Protein AF-A0AA44XWV4-F1 (afdb_monomer)

Mean predicted aligned error: 10.34 Å

Secondary structure (DSSP, 8-state):
--HHHHHHHH--PPPPSS---PPPPPPPHHHHHHHHHHHHHHHHTT--EEES--SSTTSS---SEEETTTTEEE--TT-TT-STTTSTTTT--

pLDDT: mean 81.71, std 11.55, range [50.41, 95.69]

Solvent-accessible surface area (backbone atoms only — not comparable to full-atom values): 5781 Å² total; per-residue (Å²): 129,56,77,65,59,49,26,73,75,65,75,49,76,79,81,73,90,66,81,87,76,74,75,73,59,73,61,39,68,69,32,57,53,51,54,52,53,54,49,50,53,34,56,77,67,68,50,66,66,41,71,63,37,49,95,49,86,90,49,72,42,60,33,51,35,28,34,66,89,76,73,43,78,43,74,64,75,53,38,56,61,58,39,20,94,83,39,90,32,55,81,52,124

Radius of gyration: 21.2 Å; Cα contacts (8 Å, |Δi|>4): 100; chains: 1; bounding box: 48×26×61 Å

Organism: Acinetobacter baumannii (NCBI:txid470)

Sequence (93 aa):
MDSTEYFWLTRKKEPKTKPKSRPLPKPTQKYLEAEATLKEELEDLAIGFEQKFQPIHTKHWRFDFHIVKLRLLIEIEGSPWSGGRGGKLSNKA

Structure (mmCIF, N/CA/C/O backbone):
data_AF-A0AA44XWV4-F1
#
_entry.id   AF-A0AA44XWV4-F1
#
loop_
_atom_site.group_PDB
_atom_site.id
_atom_site.type_symbol
_atom_site.label_atom_id
_atom_site.label_alt_id
_atom_site.label_comp_id
_atom_site.labe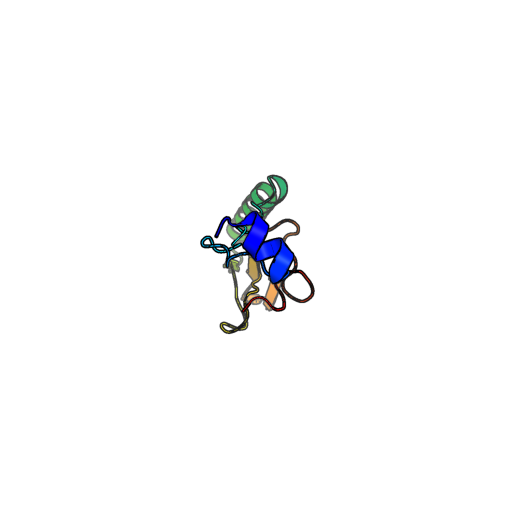l_asym_id
_atom_site.label_entity_id
_atom_site.label_seq_id
_atom_site.pdbx_PDB_ins_code
_atom_site.Cartn_x
_atom_site.Cartn_y
_atom_site.Cartn_z
_atom_site.occupancy
_atom_site.B_iso_or_equiv
_atom_site.auth_seq_id
_atom_site.auth_comp_id
_atom_site.auth_asym_id
_atom_site.auth_atom_id
_atom_site.pdbx_PDB_model_num
ATOM 1 N N . MET A 1 1 ? 33.342 -20.581 -38.463 1.00 71.06 1 MET A N 1
ATOM 2 C CA . MET A 1 1 ? 33.215 -19.172 -38.880 1.00 71.06 1 MET A CA 1
ATOM 3 C C . MET A 1 1 ? 33.290 -18.318 -37.644 1.00 71.06 1 MET A C 1
ATOM 5 O O . MET A 1 1 ? 32.703 -18.703 -36.638 1.00 71.06 1 MET A O 1
ATOM 9 N N . ASP A 1 2 ? 34.036 -17.224 -37.707 1.00 84.31 2 ASP A N 1
ATOM 10 C CA . ASP A 1 2 ? 34.091 -16.276 -36.600 1.00 84.31 2 ASP A CA 1
ATOM 11 C C . ASP A 1 2 ? 32.716 -15.613 -36.393 1.00 84.31 2 ASP A C 1
ATOM 13 O O . ASP A 1 2 ? 31.958 -15.404 -37.347 1.00 84.31 2 ASP A O 1
ATOM 17 N N . SER A 1 3 ? 32.377 -15.281 -35.145 1.00 78.69 3 SER A N 1
ATOM 18 C CA . SER A 1 3 ? 31.090 -14.652 -34.798 1.00 78.69 3 SER A CA 1
ATOM 19 C C . SER A 1 3 ? 30.854 -13.337 -35.557 1.00 78.69 3 SER A C 1
ATOM 21 O O . SER A 1 3 ? 29.716 -12.987 -35.889 1.00 78.69 3 SER A O 1
ATOM 23 N N . THR A 1 4 ? 31.942 -12.637 -35.889 1.00 83.94 4 THR A N 1
ATOM 24 C CA . THR A 1 4 ? 31.930 -11.392 -36.654 1.00 83.94 4 THR A CA 1
ATOM 25 C C . THR A 1 4 ? 31.547 -11.658 -38.108 1.00 83.94 4 THR A C 1
ATOM 27 O O . THR A 1 4 ? 30.655 -10.993 -38.633 1.00 83.94 4 THR A O 1
ATOM 30 N N . GLU A 1 5 ? 32.149 -12.664 -38.747 1.00 87.94 5 GLU A N 1
ATOM 31 C CA . GLU A 1 5 ? 31.841 -13.059 -40.130 1.00 87.94 5 GLU A CA 1
ATOM 32 C C . GLU A 1 5 ? 30.390 -13.529 -40.280 1.00 87.94 5 GLU A C 1
ATOM 34 O O . GLU A 1 5 ? 29.673 -13.065 -41.169 1.00 87.94 5 GLU A O 1
ATOM 39 N N . TYR A 1 6 ? 29.919 -14.383 -39.364 1.00 84.25 6 TYR A N 1
ATOM 40 C CA . TYR A 1 6 ? 28.528 -14.841 -39.347 1.00 84.25 6 TYR A CA 1
ATOM 41 C C . TYR A 1 6 ? 27.543 -13.668 -39.227 1.00 84.25 6 TYR A C 1
ATOM 43 O O . TYR A 1 6 ? 26.531 -13.630 -39.933 1.00 84.25 6 TYR A O 1
ATOM 51 N N . PHE A 1 7 ? 27.841 -12.677 -38.379 1.00 88.38 7 PHE A N 1
ATOM 52 C CA . PHE A 1 7 ? 27.009 -11.483 -38.239 1.00 88.38 7 PHE A CA 1
ATOM 53 C C . PHE A 1 7 ? 27.000 -10.619 -39.508 1.00 88.38 7 PHE A C 1
ATOM 55 O O . PHE A 1 7 ? 25.937 -10.129 -39.892 1.00 88.38 7 PHE A O 1
ATOM 62 N N . TRP A 1 8 ? 28.141 -10.433 -40.177 1.00 90.00 8 TRP A N 1
ATOM 63 C CA . TRP A 1 8 ? 28.201 -9.659 -41.423 1.00 90.00 8 TRP A CA 1
ATOM 64 C C . TRP A 1 8 ? 27.403 -10.309 -42.557 1.00 90.00 8 TRP A C 1
ATOM 66 O O . TRP A 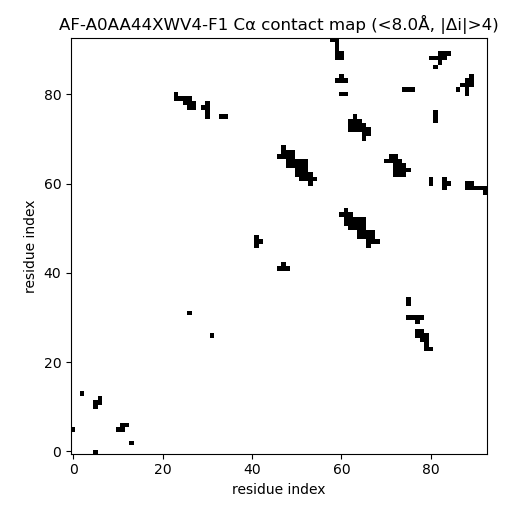1 8 ? 26.711 -9.602 -43.287 1.00 90.00 8 TRP A O 1
ATOM 76 N N . LEU A 1 9 ? 27.432 -11.641 -42.647 1.00 90.06 9 LEU A N 1
ATOM 77 C CA . LEU A 1 9 ? 26.689 -12.417 -43.643 1.00 90.06 9 LEU A CA 1
ATOM 78 C C . LEU A 1 9 ? 25.185 -12.485 -43.353 1.00 90.06 9 LEU A C 1
ATOM 80 O O . LEU A 1 9 ? 24.369 -12.359 -44.262 1.00 90.06 9 LEU A O 1
ATOM 84 N N . THR A 1 10 ? 24.799 -12.691 -42.092 1.00 88.88 10 THR A N 1
ATOM 85 C CA . THR A 1 10 ? 23.401 -13.001 -41.738 1.00 88.88 10 THR A CA 1
ATOM 86 C C . THR A 1 10 ? 22.635 -11.835 -41.124 1.00 88.88 10 THR A C 1
ATOM 88 O O . THR A 1 10 ? 21.413 -11.911 -40.997 1.00 88.88 10 THR A O 1
ATOM 91 N N . ARG A 1 11 ? 23.333 -10.777 -40.687 1.00 87.56 11 ARG A N 1
ATOM 92 C CA . ARG A 1 11 ? 22.818 -9.693 -39.825 1.00 87.56 11 ARG A CA 1
ATOM 93 C C . ARG A 1 11 ? 22.166 -10.185 -38.524 1.00 87.56 11 ARG A C 1
ATOM 95 O O . ARG A 1 11 ? 21.490 -9.415 -37.842 1.00 87.56 11 ARG A O 1
ATOM 102 N N . LYS A 1 12 ? 22.383 -11.447 -38.140 1.00 83.31 12 LYS A N 1
ATOM 103 C CA . LYS A 1 12 ? 21.833 -12.062 -36.929 1.00 83.31 12 LYS A CA 1
ATOM 104 C C . LYS A 1 12 ? 22.948 -12.255 -35.915 1.00 83.31 12 LYS A C 1
ATOM 106 O O . LYS A 1 12 ? 24.005 -12.789 -36.228 1.00 83.31 12 LYS A O 1
ATOM 111 N N . LYS A 1 13 ? 22.712 -11.803 -34.685 1.00 81.31 13 LYS A N 1
ATOM 112 C CA . LYS A 1 13 ? 23.589 -12.121 -33.554 1.00 81.31 13 LYS A CA 1
ATOM 113 C C . LYS A 1 13 ? 23.189 -13.470 -32.981 1.00 81.31 13 LYS A C 1
ATOM 115 O O . LYS A 1 13 ? 22.011 -13.826 -33.020 1.00 81.31 13 LYS A O 1
ATOM 120 N N . GLU A 1 14 ? 24.158 -14.180 -32.424 1.00 80.50 14 GLU A N 1
ATOM 121 C CA . GLU A 1 14 ? 23.886 -15.410 -31.691 1.00 80.50 14 GLU A CA 1
ATOM 122 C C . GLU A 1 14 ? 22.861 -15.157 -30.569 1.00 80.50 14 GLU A C 1
ATOM 124 O O . GLU A 1 14 ? 22.880 -14.088 -29.934 1.00 80.50 14 GLU A O 1
ATOM 129 N N . PRO A 1 15 ? 21.938 -16.108 -30.329 1.00 73.50 15 PRO A N 1
ATOM 130 C CA . PRO A 1 15 ? 21.008 -16.026 -29.215 1.00 73.50 15 PRO A CA 1
ATOM 131 C C . PRO A 1 15 ? 21.777 -15.824 -27.910 1.00 73.50 15 PRO A C 1
ATOM 133 O O . PRO A 1 15 ? 22.681 -16.585 -27.572 1.00 73.50 15 PRO A O 1
ATOM 136 N N . LYS A 1 16 ? 21.427 -14.777 -27.157 1.00 73.06 16 LYS A N 1
ATOM 137 C CA . LYS A 1 16 ? 22.065 -14.532 -25.862 1.00 73.06 16 LYS A CA 1
ATOM 138 C C . LYS A 1 16 ? 21.701 -15.669 -24.913 1.00 73.06 16 LYS A C 1
ATOM 140 O O . LYS A 1 16 ? 20.529 -15.870 -24.622 1.00 73.06 16 LYS A O 1
ATOM 145 N N . THR A 1 17 ? 22.711 -16.344 -24.380 1.00 71.38 17 THR A N 1
ATOM 146 C CA . THR A 1 17 ? 22.567 -17.460 -23.433 1.00 71.38 17 THR A CA 1
ATOM 147 C C . THR A 1 17 ? 21.981 -17.053 -22.083 1.00 71.38 17 THR A C 1
ATOM 149 O O . THR A 1 17 ? 21.440 -17.898 -21.378 1.00 71.38 17 THR A O 1
ATOM 152 N N . LYS A 1 18 ? 22.062 -15.771 -21.700 1.00 68.06 18 LYS A N 1
ATOM 153 C CA . LYS A 1 18 ? 21.537 -15.288 -20.416 1.00 68.06 18 LYS A CA 1
ATOM 154 C C . LYS A 1 18 ? 20.180 -14.592 -20.576 1.00 68.06 18 LYS A C 1
ATOM 156 O O . LYS A 1 18 ? 20.072 -13.679 -21.405 1.00 68.06 18 LYS A O 1
ATOM 161 N N . PRO A 1 19 ? 19.175 -14.939 -19.748 1.00 66.44 19 PRO A N 1
ATOM 162 C CA . PRO A 1 19 ? 17.914 -14.214 -19.714 1.00 66.44 19 PRO A CA 1
ATOM 163 C C . PRO A 1 19 ? 18.155 -12.757 -19.297 1.00 66.44 19 PRO A C 1
ATOM 165 O O . PRO A 1 19 ? 18.906 -12.469 -18.365 1.00 66.44 19 PRO A O 1
ATOM 168 N N . LYS A 1 20 ? 17.501 -11.806 -19.976 1.00 64.38 20 LYS A N 1
ATOM 169 C CA . LYS A 1 20 ? 17.526 -10.376 -19.612 1.00 64.38 20 LYS A CA 1
ATOM 170 C C . LYS A 1 20 ? 16.567 -10.068 -18.449 1.00 64.38 20 LYS A C 1
ATOM 172 O O . LYS A 1 20 ? 15.826 -9.088 -18.507 1.00 64.38 20 LYS A O 1
ATOM 177 N N . SER A 1 21 ? 16.538 -10.884 -17.399 1.00 64.81 21 SER A N 1
ATOM 178 C CA . SER A 1 21 ? 15.726 -10.584 -16.217 1.00 64.81 21 SER A CA 1
ATOM 179 C C . SER A 1 21 ? 16.449 -9.541 -15.365 1.00 64.81 21 SER A C 1
ATOM 181 O O . SER A 1 21 ? 17.306 -9.869 -14.545 1.00 64.81 21 SER A O 1
ATOM 183 N N . ARG A 1 22 ? 16.143 -8.256 -15.572 1.00 65.38 22 ARG A N 1
ATOM 184 C CA . ARG A 1 22 ? 16.499 -7.232 -14.582 1.00 65.38 22 ARG A CA 1
ATOM 185 C C . ARG A 1 22 ? 15.611 -7.441 -13.348 1.00 65.38 22 ARG A C 1
ATOM 187 O O . ARG A 1 22 ? 14.395 -7.519 -13.533 1.00 65.38 22 ARG A O 1
ATOM 194 N N . PRO A 1 23 ? 16.181 -7.532 -12.133 1.00 67.31 23 PRO A N 1
ATOM 195 C CA . PRO A 1 23 ? 15.380 -7.621 -10.917 1.00 67.31 23 PRO A CA 1
ATOM 196 C C . PRO A 1 23 ? 14.487 -6.384 -10.783 1.00 67.31 23 PRO A C 1
ATOM 198 O O . PRO A 1 23 ? 14.779 -5.333 -11.369 1.00 67.31 23 PRO A O 1
ATOM 201 N N . LEU A 1 24 ? 13.395 -6.509 -10.023 1.00 68.12 24 LEU A N 1
ATOM 202 C CA . LEU A 1 24 ? 12.578 -5.347 -9.681 1.00 68.12 24 LEU A CA 1
ATOM 203 C C . LEU A 1 24 ? 13.448 -4.285 -8.985 1.00 68.12 24 LEU A C 1
ATOM 205 O O . LEU A 1 24 ? 14.395 -4.639 -8.270 1.00 68.12 24 LEU A O 1
ATOM 209 N N . PRO A 1 25 ? 13.166 -2.991 -9.215 1.00 73.00 25 PRO A N 1
ATOM 210 C CA . PRO A 1 25 ? 13.847 -1.928 -8.496 1.00 73.00 25 PRO A CA 1
ATOM 211 C C . PRO A 1 25 ? 13.661 -2.135 -6.991 1.00 73.00 25 PRO A C 1
ATOM 213 O O . PRO A 1 25 ? 12.580 -2.504 -6.529 1.00 73.00 25 PRO A O 1
ATOM 216 N N . LYS A 1 26 ? 14.742 -1.939 -6.234 1.00 78.19 26 LYS A N 1
ATOM 217 C CA . LYS A 1 26 ? 14.690 -2.006 -4.774 1.00 78.19 26 LYS A CA 1
ATOM 218 C C . LYS A 1 26 ? 13.744 -0.917 -4.244 1.00 78.19 26 LYS A C 1
ATOM 220 O O . LYS A 1 26 ? 13.670 0.144 -4.867 1.00 78.19 26 LYS A O 1
ATOM 225 N N . PRO A 1 27 ? 13.057 -1.164 -3.116 1.00 80.31 27 PRO A N 1
ATOM 226 C CA . PRO A 1 27 ? 12.233 -0.144 -2.485 1.00 80.31 27 PRO A CA 1
ATOM 227 C C . PRO A 1 27 ? 13.086 1.069 -2.124 1.00 80.31 27 PRO A C 1
ATOM 229 O O . PRO A 1 27 ? 14.236 0.924 -1.699 1.00 80.31 27 PRO A O 1
ATOM 232 N N . THR A 1 28 ? 12.514 2.259 -2.277 1.00 85.38 28 THR A N 1
ATOM 233 C CA . THR A 1 28 ? 13.137 3.495 -1.790 1.00 85.38 28 THR A CA 1
ATOM 234 C C . THR A 1 28 ? 13.146 3.493 -0.259 1.00 85.38 28 THR A C 1
ATOM 236 O O . THR A 1 28 ? 12.213 2.992 0.359 1.00 85.38 28 THR A O 1
ATOM 239 N N . GLN A 1 29 ? 14.151 4.100 0.376 1.00 88.38 29 GLN A N 1
ATOM 240 C CA . GLN A 1 29 ? 14.191 4.220 1.840 1.00 88.38 29 GLN A CA 1
ATOM 241 C C . GLN A 1 29 ? 12.922 4.885 2.409 1.00 88.38 29 GLN A C 1
ATOM 243 O O . GLN A 1 29 ? 12.343 4.378 3.361 1.00 88.38 29 GLN A O 1
ATOM 248 N N . LYS A 1 30 ? 12.413 5.926 1.736 1.00 88.25 30 LYS A N 1
ATOM 249 C CA . LYS A 1 30 ? 11.140 6.585 2.074 1.00 88.25 30 LYS A CA 1
ATOM 250 C C . LYS A 1 30 ? 9.942 5.630 2.111 1.00 88.25 30 LYS A C 1
ATOM 252 O O . LYS A 1 30 ? 9.045 5.820 2.917 1.00 88.25 30 LYS A O 1
ATOM 257 N N . TYR A 1 31 ? 9.922 4.623 1.233 1.00 90.25 31 TYR A N 1
ATOM 258 C CA . TYR A 1 31 ? 8.863 3.612 1.227 1.00 90.25 31 TYR A CA 1
ATOM 259 C C . TYR A 1 31 ? 8.962 2.721 2.464 1.00 90.25 31 TYR A C 1
ATOM 261 O O . TYR A 1 31 ? 7.948 2.457 3.091 1.00 90.25 31 TYR A O 1
ATOM 269 N N . LEU A 1 32 ? 10.174 2.289 2.828 1.00 90.31 32 LEU A N 1
ATOM 270 C CA . LEU A 1 32 ? 10.388 1.436 4.000 1.00 90.31 32 LEU A CA 1
ATOM 271 C C . LEU A 1 32 ? 9.990 2.152 5.293 1.00 90.31 32 LEU A C 1
ATOM 273 O O . LEU A 1 32 ? 9.347 1.555 6.149 1.00 90.31 32 LEU A O 1
ATOM 277 N N . GLU A 1 33 ? 10.351 3.431 5.405 1.00 92.62 33 GLU A N 1
ATOM 278 C CA . GLU A 1 33 ? 9.954 4.282 6.528 1.00 92.62 33 GLU A CA 1
ATOM 279 C C . GLU A 1 33 ? 8.427 4.440 6.573 1.00 92.62 33 GLU A C 1
ATOM 281 O O . GLU A 1 33 ? 7.825 4.144 7.598 1.00 92.62 33 GLU A O 1
ATOM 286 N N . ALA A 1 34 ? 7.789 4.797 5.452 1.00 91.56 34 ALA A N 1
ATOM 287 C CA . ALA A 1 34 ? 6.335 4.965 5.384 1.00 91.56 34 ALA A CA 1
ATOM 288 C C . ALA A 1 34 ? 5.544 3.665 5.636 1.00 91.56 34 ALA A C 1
ATOM 290 O O . ALA A 1 34 ? 4.485 3.697 6.259 1.00 91.56 34 ALA A O 1
ATOM 291 N N . GLU A 1 35 ? 6.031 2.518 5.150 1.00 91.56 35 GLU A N 1
ATOM 292 C CA . GLU A 1 35 ? 5.413 1.207 5.391 1.00 91.56 35 GLU A CA 1
ATOM 293 C C . GLU A 1 35 ? 5.465 0.852 6.881 1.00 91.56 35 GLU A C 1
ATOM 295 O O . GLU A 1 35 ? 4.474 0.369 7.429 1.00 91.56 35 GLU A O 1
ATOM 300 N N . ALA A 1 36 ? 6.598 1.117 7.540 1.00 93.88 36 ALA A 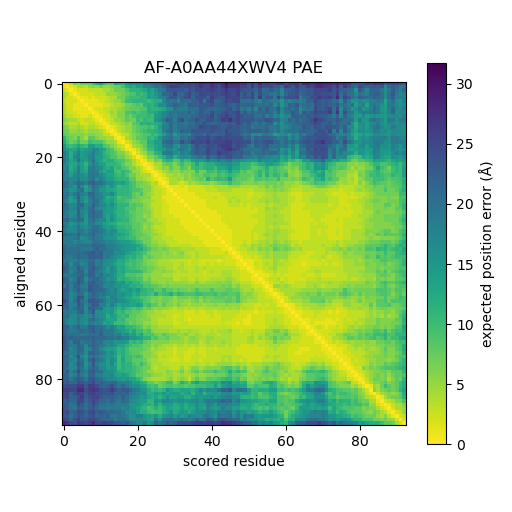N 1
ATOM 301 C CA . ALA A 1 36 ? 6.765 0.869 8.966 1.00 93.88 36 ALA A CA 1
ATOM 302 C C . ALA A 1 36 ? 5.865 1.777 9.814 1.00 93.88 36 ALA A C 1
ATOM 304 O O . ALA A 1 36 ? 5.134 1.265 10.659 1.00 93.88 36 ALA A O 1
ATOM 305 N N . THR A 1 37 ? 5.858 3.088 9.549 1.00 94.88 37 THR A N 1
ATOM 306 C CA . THR A 1 37 ? 5.040 4.045 10.312 1.00 94.88 37 THR A CA 1
ATOM 307 C C . THR A 1 37 ? 3.550 3.770 10.151 1.00 94.88 37 THR A C 1
ATOM 309 O O . THR A 1 37 ? 2.822 3.730 11.134 1.00 94.88 37 THR A O 1
ATOM 312 N N . LEU A 1 38 ? 3.084 3.510 8.923 1.00 93.12 38 LEU A N 1
ATOM 313 C CA . LEU A 1 38 ? 1.667 3.232 8.680 1.00 93.12 38 LEU A CA 1
ATOM 314 C C . LEU A 1 38 ? 1.226 1.933 9.363 1.00 93.12 38 LEU A C 1
ATOM 316 O O . LEU A 1 38 ? 0.104 1.834 9.853 1.00 93.12 38 LEU A O 1
ATOM 320 N N . LYS A 1 39 ? 2.099 0.923 9.386 1.00 94.38 39 LYS A N 1
ATOM 321 C CA . LYS A 1 39 ? 1.822 -0.332 10.078 1.00 94.38 39 LYS A CA 1
ATOM 322 C C . LYS A 1 39 ? 1.657 -0.107 11.584 1.00 94.38 39 LYS A C 1
ATOM 324 O O . LYS A 1 39 ? 0.688 -0.604 12.144 1.00 94.38 39 LYS A O 1
ATOM 329 N N . GLU A 1 40 ? 2.579 0.629 12.199 1.00 95.69 40 GLU A N 1
ATOM 330 C CA . GLU A 1 40 ? 2.547 0.956 13.630 1.00 95.69 40 GLU A CA 1
ATOM 331 C C . GLU 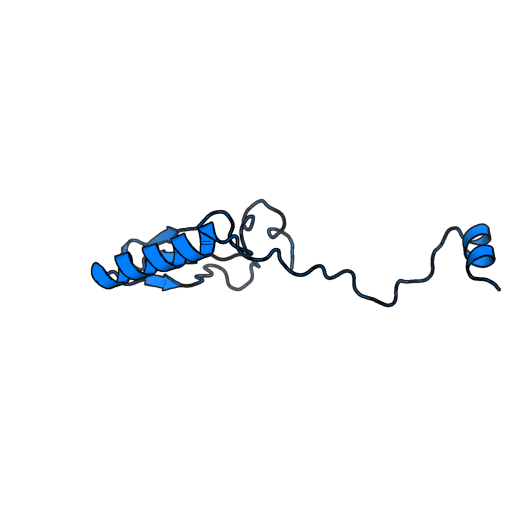A 1 40 ? 1.264 1.717 13.995 1.00 95.69 40 GLU A C 1
ATOM 333 O O . GLU A 1 40 ? 0.515 1.275 14.859 1.00 95.69 40 GLU A O 1
ATOM 338 N N . GLU A 1 41 ? 0.917 2.766 13.242 1.00 95.06 41 GLU A N 1
ATOM 339 C CA . GLU A 1 41 ? -0.315 3.537 13.463 1.00 95.06 41 GLU A CA 1
ATOM 340 C C . GLU A 1 41 ? -1.589 2.682 13.347 1.00 95.06 41 GLU A C 1
ATOM 342 O O . GLU A 1 41 ? -2.537 2.851 14.116 1.00 95.06 41 GLU A O 1
ATOM 347 N N . LEU A 1 42 ? -1.643 1.753 12.385 1.00 93.06 42 LEU A N 1
ATOM 348 C CA . LEU A 1 42 ? -2.794 0.860 12.221 1.00 93.06 42 LEU A CA 1
ATOM 349 C C . LEU A 1 42 ? -2.919 -0.143 13.378 1.00 93.06 42 LEU A C 1
ATOM 351 O O . LEU A 1 42 ? -4.043 -0.460 13.781 1.00 93.06 42 LEU A O 1
ATOM 355 N N . GLU A 1 43 ? -1.793 -0.634 13.900 1.00 93.56 43 GLU A N 1
ATOM 356 C CA . GLU A 1 43 ? -1.745 -1.515 15.071 1.00 93.56 43 GLU A CA 1
ATOM 357 C C . GLU A 1 43 ? -2.165 -0.762 16.343 1.00 93.56 43 GLU A C 1
ATOM 359 O O . GLU A 1 43 ? -3.038 -1.246 17.068 1.00 93.56 43 GLU A O 1
ATOM 364 N N . ASP A 1 44 ? -1.648 0.451 16.556 1.00 95.31 44 ASP A N 1
ATOM 365 C CA . ASP A 1 44 ? -1.978 1.315 17.698 1.00 95.31 44 ASP A CA 1
ATOM 366 C C . ASP A 1 44 ? -3.462 1.699 17.732 1.00 95.31 44 ASP A C 1
ATOM 368 O O . ASP A 1 44 ? -4.101 1.714 18.787 1.00 95.31 44 ASP A O 1
ATOM 372 N N . LEU A 1 45 ? -4.048 1.965 16.562 1.00 93.44 45 LEU A N 1
ATOM 373 C CA . LEU A 1 45 ? -5.475 2.260 16.419 1.00 93.44 45 LEU A CA 1
ATOM 374 C C . LEU A 1 45 ? -6.362 1.000 16.447 1.00 93.44 45 LEU A C 1
ATOM 376 O O . LEU A 1 45 ? -7.584 1.112 16.306 1.00 93.44 45 LEU A O 1
ATOM 380 N N . ALA A 1 46 ? -5.776 -0.192 16.619 1.00 92.00 46 ALA A N 1
ATOM 381 C CA . ALA A 1 46 ? -6.448 -1.492 16.598 1.00 92.00 46 ALA A CA 1
ATOM 382 C C . ALA A 1 46 ? -7.314 -1.711 15.339 1.00 92.00 46 ALA A C 1
ATOM 384 O O . ALA A 1 46 ? -8.392 -2.320 15.378 1.00 92.00 46 ALA A O 1
ATOM 385 N N . ILE A 1 47 ? -6.853 -1.198 14.197 1.00 92.25 47 ILE A N 1
ATOM 386 C CA . ILE A 1 47 ? -7.538 -1.334 12.915 1.00 92.25 47 ILE A CA 1
ATOM 387 C C . ILE A 1 47 ? -7.090 -2.643 12.269 1.00 92.25 47 ILE A C 1
ATOM 389 O O . ILE A 1 47 ? -5.914 -2.861 12.019 1.00 92.25 47 ILE A O 1
ATOM 393 N N . GLY A 1 48 ? -8.038 -3.523 11.941 1.00 92.12 48 GLY A N 1
ATOM 394 C CA . GLY A 1 48 ? -7.732 -4.739 11.187 1.00 92.12 48 GLY A CA 1
ATOM 395 C C . GLY A 1 48 ? -7.312 -4.422 9.748 1.00 92.12 48 GLY A C 1
ATOM 396 O O . GLY A 1 48 ? -8.113 -3.883 8.973 1.00 92.12 48 GLY A O 1
ATOM 397 N N . PHE A 1 49 ? -6.084 -4.794 9.382 1.00 94.38 49 PHE A N 1
ATOM 398 C CA . PHE A 1 49 ? -5.545 -4.643 8.033 1.00 94.38 49 PHE A CA 1
ATOM 399 C C . PHE A 1 49 ? -4.892 -5.929 7.521 1.00 94.38 49 PHE A C 1
ATOM 401 O O . PHE A 1 49 ? -4.417 -6.768 8.281 1.00 94.38 49 PHE A O 1
ATOM 408 N N . GLU A 1 50 ? -4.834 -6.054 6.201 1.00 92.06 50 GLU A N 1
ATOM 409 C CA . GLU A 1 50 ? -4.076 -7.081 5.496 1.00 92.06 50 GLU A CA 1
ATOM 410 C C . GLU A 1 50 ? -2.938 -6.421 4.720 1.00 92.06 50 GLU A C 1
ATOM 412 O O . GLU A 1 50 ? -3.139 -5.420 4.027 1.00 92.06 50 GLU A O 1
ATOM 417 N N . GLN A 1 51 ? -1.739 -6.992 4.815 1.00 91.38 51 GLN A N 1
ATOM 418 C CA . GLN A 1 51 ? -0.583 -6.538 4.043 1.00 91.38 51 GLN A CA 1
ATOM 419 C C . GLN A 1 51 ? -0.499 -7.260 2.701 1.00 91.38 51 GLN A C 1
ATOM 421 O O . GLN A 1 51 ? -0.880 -8.423 2.574 1.00 91.38 51 GLN A O 1
ATOM 426 N N . LYS A 1 52 ? 0.088 -6.593 1.704 1.00 87.38 52 LYS A N 1
ATOM 427 C CA . LYS A 1 52 ? 0.370 -7.153 0.372 1.00 87.38 52 LYS A CA 1
ATOM 428 C C . LYS A 1 52 ? -0.875 -7.701 -0.335 1.00 87.38 52 LYS A C 1
ATOM 430 O O . LYS A 1 52 ? -0.793 -8.691 -1.062 1.00 87.38 52 LYS A O 1
ATOM 435 N N . PHE A 1 53 ? -2.015 -7.048 -0.130 1.00 89.38 53 PHE A N 1
ATOM 436 C CA . PHE A 1 53 ? -3.309 -7.523 -0.595 1.00 89.38 53 PHE A CA 1
ATOM 437 C C . PHE A 1 53 ? -3.411 -7.559 -2.124 1.00 89.38 53 PHE A C 1
ATOM 439 O O . PHE A 1 53 ? -3.153 -6.569 -2.814 1.00 89.38 53 PHE A O 1
ATOM 446 N N . GLN A 1 54 ? -3.841 -8.701 -2.655 1.00 87.94 54 GLN A N 1
ATOM 447 C CA . GLN A 1 54 ? -4.020 -8.921 -4.084 1.00 87.94 54 GLN A CA 1
ATOM 448 C C . GLN A 1 54 ? -5.485 -9.293 -4.366 1.00 87.94 54 GLN A C 1
ATOM 450 O O . GLN A 1 54 ? -5.859 -10.453 -4.201 1.00 87.94 54 GLN A O 1
ATOM 455 N N . PRO A 1 55 ? -6.325 -8.339 -4.821 1.00 84.31 55 PRO A N 1
ATOM 456 C CA . PRO A 1 55 ? -7.750 -8.598 -5.034 1.00 84.31 55 PRO A CA 1
ATOM 457 C C . PRO A 1 55 ? -8.005 -9.650 -6.122 1.00 84.31 55 PRO A C 1
ATOM 459 O O . PRO A 1 55 ? -8.965 -10.412 -6.054 1.00 84.31 55 PRO A O 1
ATOM 462 N N . ILE A 1 56 ? -7.147 -9.682 -7.148 1.00 85.12 56 ILE A N 1
ATOM 463 C CA . ILE A 1 56 ? -7.225 -10.627 -8.263 1.00 85.12 56 ILE A CA 1
ATOM 464 C C . ILE A 1 56 ? -5.920 -11.423 -8.310 1.00 85.12 56 ILE A C 1
ATOM 466 O O . ILE A 1 56 ? -4.899 -10.926 -8.788 1.00 85.12 56 ILE A O 1
ATOM 470 N N . HIS A 1 5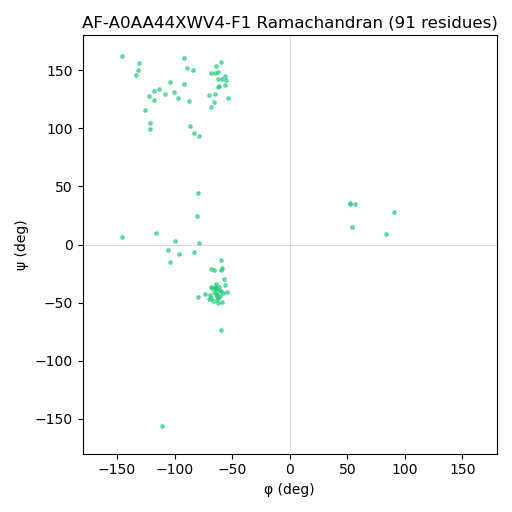7 ? -5.968 -12.678 -7.861 1.00 80.56 57 HIS A N 1
ATOM 471 C CA . HIS A 1 57 ? -4.805 -13.574 -7.782 1.00 80.56 57 HIS A CA 1
ATOM 472 C C . HIS A 1 57 ? -4.121 -13.834 -9.139 1.00 80.56 57 HIS A C 1
ATOM 474 O O . HIS A 1 57 ? -2.942 -14.168 -9.189 1.00 80.56 57 HIS A O 1
ATOM 480 N N . THR A 1 58 ? -4.832 -13.647 -10.256 1.00 81.19 58 THR A N 1
ATOM 481 C CA . THR A 1 58 ? -4.292 -13.834 -11.614 1.00 81.19 58 THR A CA 1
ATOM 482 C C . THR A 1 58 ? -3.529 -12.624 -12.159 1.00 81.19 58 THR A C 1
ATOM 484 O O . THR A 1 58 ? -2.959 -12.701 -13.246 1.00 81.19 58 THR A O 1
ATOM 487 N N . LYS A 1 59 ? -3.527 -11.483 -11.458 1.00 78.88 59 LYS A N 1
ATOM 488 C CA . LYS A 1 59 ? -2.873 -10.245 -11.913 1.00 78.88 59 LYS A CA 1
ATOM 489 C C . LYS A 1 59 ? -1.566 -10.000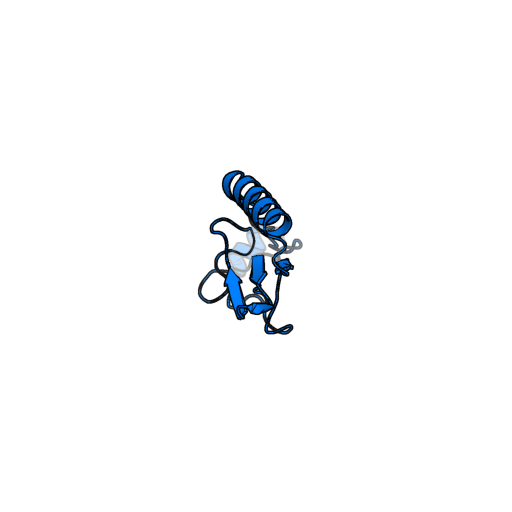 -11.168 1.00 78.88 59 LYS A C 1
ATOM 491 O O . LYS A 1 59 ? -1.518 -10.143 -9.962 1.00 78.88 59 LYS A O 1
ATOM 496 N N . HIS A 1 60 ? -0.526 -9.539 -11.857 1.00 74.94 60 HIS A N 1
ATOM 497 C CA . HIS A 1 60 ? 0.815 -9.339 -11.286 1.00 74.94 60 HIS A CA 1
ATOM 498 C C . HIS A 1 60 ? 0.989 -8.024 -10.488 1.00 74.94 60 HIS A C 1
ATOM 500 O O . HIS A 1 60 ? 2.087 -7.486 -10.368 1.00 74.94 60 HIS A O 1
ATOM 506 N N . TRP A 1 61 ? -0.096 -7.462 -9.959 1.00 78.56 61 TRP A N 1
ATOM 507 C CA . TRP A 1 61 ? -0.061 -6.230 -9.173 1.00 78.56 61 TRP A CA 1
ATOM 508 C C . TRP A 1 61 ? -0.857 -6.409 -7.880 1.00 78.56 61 TRP A C 1
ATOM 510 O O . TRP A 1 61 ? -1.808 -7.188 -7.826 1.00 78.56 61 TRP A O 1
ATOM 520 N N . ARG A 1 62 ? -0.446 -5.695 -6.834 1.00 85.69 62 ARG A N 1
ATOM 521 C CA . ARG A 1 62 ? -0.999 -5.791 -5.479 1.00 85.69 62 ARG A CA 1
ATOM 522 C C . ARG A 1 62 ? -0.980 -4.424 -4.804 1.00 85.69 62 ARG A C 1
ATOM 524 O O . ARG A 1 62 ? -0.240 -3.545 -5.240 1.00 85.69 62 ARG A O 1
ATOM 531 N N . PHE A 1 63 ? -1.763 -4.280 -3.746 1.00 88.50 63 PHE A N 1
ATOM 532 C CA . PHE A 1 63 ? -1.719 -3.142 -2.834 1.00 88.50 63 PHE A CA 1
ATOM 533 C C . PHE A 1 63 ? -0.772 -3.423 -1.668 1.00 88.50 63 PHE A C 1
ATOM 535 O O . PHE A 1 63 ? -0.439 -4.581 -1.393 1.00 88.50 63 PHE A O 1
ATOM 542 N N . ASP A 1 64 ? -0.329 -2.368 -0.989 1.00 90.38 64 ASP A N 1
ATOM 543 C CA . ASP A 1 64 ? 0.502 -2.503 0.207 1.00 90.38 64 ASP A CA 1
ATOM 544 C C . ASP A 1 64 ? -0.369 -2.845 1.417 1.00 90.38 64 ASP A C 1
ATOM 546 O O . ASP A 1 64 ? -0.062 -3.805 2.124 1.00 90.38 64 ASP A O 1
ATOM 550 N N . PHE A 1 65 ? -1.504 -2.155 1.576 1.00 92.75 65 PHE A N 1
ATOM 551 C CA . PHE A 1 65 ? -2.443 -2.386 2.673 1.00 92.75 65 PHE A CA 1
ATOM 552 C C . PHE A 1 65 ? -3.895 -2.454 2.196 1.00 92.75 65 PHE A C 1
ATOM 554 O O . PHE A 1 65 ? -4.319 -1.731 1.289 1.00 92.75 65 PHE A O 1
ATOM 561 N N . HIS A 1 66 ? -4.671 -3.303 2.863 1.00 93.75 66 HIS A N 1
ATOM 562 C CA . HIS A 1 66 ? -6.120 -3.389 2.744 1.00 93.75 66 HIS A CA 1
ATOM 563 C C . HIS A 1 66 ? -6.749 -3.265 4.131 1.00 93.75 66 HIS A C 1
ATOM 565 O O . HIS A 1 66 ? -6.540 -4.115 4.993 1.00 93.75 66 HIS A O 1
ATOM 571 N N . ILE A 1 67 ? -7.524 -2.203 4.353 1.00 94.00 67 ILE A N 1
ATOM 572 C CA . ILE A 1 67 ? -8.278 -2.012 5.596 1.00 94.00 67 ILE A CA 1
ATOM 573 C C . ILE A 1 67 ? -9.614 -2.734 5.446 1.00 94.00 67 ILE A C 1
ATOM 575 O O . ILE A 1 67 ? -10.542 -2.225 4.811 1.00 94.00 67 ILE A O 1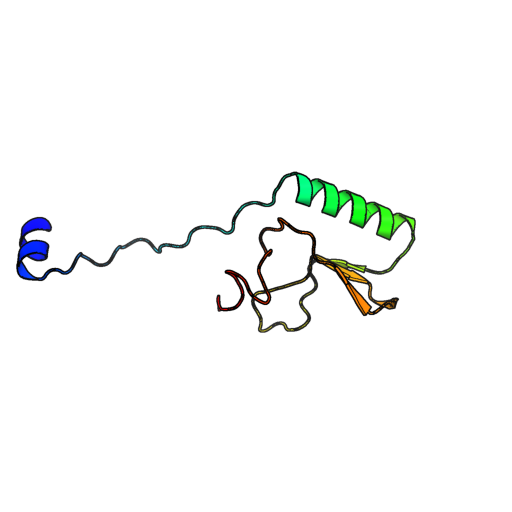
ATOM 579 N N . VAL A 1 68 ? -9.718 -3.910 6.063 1.00 88.12 68 VAL A N 1
ATOM 580 C CA . VAL A 1 68 ? -10.807 -4.873 5.827 1.00 88.12 68 VAL A CA 1
ATOM 581 C C . VAL A 1 68 ? -12.175 -4.278 6.160 1.00 88.12 68 VAL A C 1
ATOM 583 O O . VAL A 1 68 ? -13.128 -4.395 5.388 1.00 88.12 68 VAL A O 1
ATOM 586 N N . LYS A 1 69 ? -12.273 -3.584 7.298 1.00 89.81 69 LYS A N 1
ATOM 587 C CA . LYS A 1 69 ? -13.540 -3.022 7.789 1.00 89.81 69 LYS A CA 1
ATOM 588 C C . LYS A 1 69 ? -14.072 -1.896 6.901 1.00 89.81 69 LYS A C 1
ATOM 590 O O . LYS A 1 69 ? -15.279 -1.784 6.715 1.00 89.81 69 LYS A O 1
ATOM 595 N N . LEU A 1 70 ? -13.175 -1.070 6.365 1.00 89.25 70 LEU A N 1
ATOM 596 C CA . LEU A 1 70 ? -13.521 0.103 5.559 1.00 89.25 70 LEU A CA 1
ATOM 597 C C . LEU A 1 70 ? -13.490 -0.182 4.051 1.00 89.25 70 LEU A C 1
ATOM 599 O O . LEU A 1 70 ? -13.905 0.669 3.271 1.00 89.25 70 LEU A O 1
ATOM 603 N N . ARG A 1 71 ? -13.012 -1.368 3.638 1.00 90.38 71 ARG A N 1
ATOM 604 C CA . ARG A 1 71 ? -12.757 -1.742 2.235 1.00 90.38 71 ARG A CA 1
ATOM 605 C C . ARG A 1 71 ? -11.874 -0.719 1.511 1.00 90.38 71 ARG A C 1
ATOM 607 O O . ARG A 1 71 ? -12.052 -0.456 0.323 1.00 90.38 71 ARG A O 1
ATOM 614 N N . LEU A 1 72 ? -10.932 -0.130 2.246 1.00 91.94 72 LEU A N 1
ATOM 615 C CA . LEU A 1 72 ? -9.971 0.834 1.716 1.00 91.94 72 LEU A CA 1
ATOM 616 C C . LEU A 1 72 ? -8.704 0.112 1.271 1.00 91.94 72 LEU A C 1
ATOM 618 O O . LEU A 1 72 ? -8.213 -0.786 1.955 1.00 91.94 72 LEU A O 1
ATOM 622 N N . LEU A 1 73 ? -8.175 0.531 0.125 1.00 91.31 73 LEU A N 1
ATOM 623 C CA . LEU A 1 73 ? -6.959 -0.003 -0.475 1.00 91.31 73 LEU A CA 1
ATOM 624 C C . LEU A 1 73 ? -5.928 1.115 -0.557 1.00 91.31 73 LEU A C 1
ATOM 626 O O . LEU A 1 73 ? -6.209 2.168 -1.130 1.00 91.31 73 LEU A O 1
ATOM 630 N N . ILE A 1 74 ? -4.753 0.879 0.021 1.00 89.62 74 ILE A N 1
ATOM 631 C CA . ILE A 1 74 ? -3.683 1.869 0.135 1.00 89.62 74 ILE A CA 1
ATOM 632 C C . ILE A 1 74 ? -2.460 1.366 -0.638 1.00 89.62 74 ILE A C 1
ATOM 634 O O . ILE A 1 74 ? -2.047 0.209 -0.513 1.00 89.62 74 ILE A O 1
ATOM 638 N N . GLU A 1 75 ? -1.896 2.250 -1.456 1.00 89.00 75 GLU A N 1
ATOM 639 C CA . GLU A 1 75 ? -0.667 2.044 -2.227 1.00 89.00 75 GLU A CA 1
ATOM 640 C C . GLU A 1 75 ? 0.328 3.137 -1.831 1.00 89.00 75 GLU A C 1
ATOM 642 O O . GLU A 1 75 ? -0.018 4.319 -1.853 1.00 89.00 75 GLU A O 1
ATOM 647 N N . ILE A 1 76 ? 1.547 2.746 -1.458 1.00 87.88 76 ILE A N 1
ATOM 648 C CA . ILE A 1 76 ? 2.622 3.679 -1.115 1.00 87.88 76 ILE A CA 1
ATOM 649 C C . ILE A 1 76 ? 3.511 3.852 -2.349 1.00 87.88 76 ILE A C 1
ATOM 651 O O . ILE A 1 76 ? 4.022 2.887 -2.929 1.00 87.88 76 ILE A O 1
ATOM 655 N N . GLU A 1 77 ? 3.713 5.100 -2.768 1.00 83.19 77 GLU A N 1
ATOM 656 C CA . GLU A 1 77 ? 4.574 5.406 -3.908 1.00 83.19 77 GLU A CA 1
ATOM 657 C C . GLU A 1 77 ? 6.031 4.982 -3.638 1.00 83.19 77 GLU A C 1
ATOM 659 O O . GLU A 1 77 ? 6.554 5.098 -2.530 1.00 83.19 77 GLU A O 1
ATOM 664 N N . GLY A 1 78 ? 6.716 4.481 -4.670 1.00 78.06 78 GLY A N 1
ATOM 665 C CA . GLY A 1 78 ? 8.109 4.043 -4.553 1.00 78.06 78 GLY A CA 1
ATOM 666 C C . GLY A 1 78 ? 8.286 2.621 -4.017 1.00 78.06 78 GLY A C 1
ATOM 667 O O . GLY A 1 78 ? 9.423 2.202 -3.775 1.00 78.06 78 GLY A O 1
ATOM 668 N N . SER A 1 79 ? 7.195 1.860 -3.888 1.00 75.06 79 SER A N 1
ATOM 669 C CA . SER A 1 79 ? 7.261 0.416 -3.684 1.00 75.06 79 SER A CA 1
ATOM 670 C C . SER A 1 79 ? 7.898 -0.279 -4.902 1.00 75.06 79 SER A C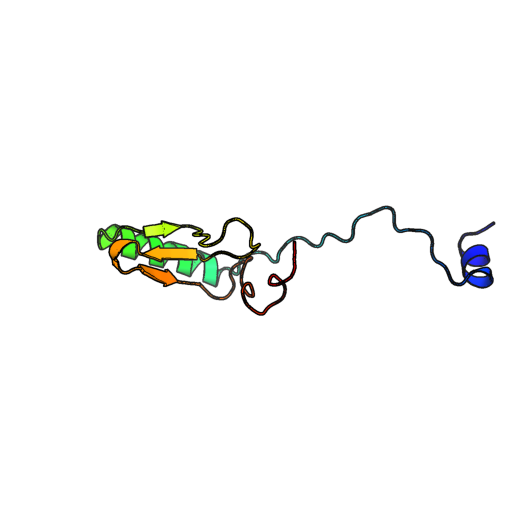 1
ATOM 672 O O . SER A 1 79 ? 7.782 0.205 -6.035 1.00 75.06 79 SER A O 1
ATOM 674 N N . PRO A 1 80 ? 8.522 -1.459 -4.741 1.00 74.25 80 PRO A N 1
ATOM 675 C CA . PRO A 1 80 ? 9.018 -2.255 -5.871 1.00 74.25 80 PRO A CA 1
ATOM 676 C C . PRO A 1 80 ? 7.910 -2.646 -6.857 1.00 74.25 80 PRO A C 1
ATOM 678 O O . PRO A 1 80 ? 8.193 -2.987 -8.003 1.00 74.25 80 PRO A O 1
ATOM 681 N N . TRP A 1 81 ? 6.659 -2.610 -6.389 1.00 70.88 81 TRP A N 1
ATOM 682 C CA . TRP A 1 81 ? 5.448 -2.984 -7.113 1.00 70.88 81 TRP A CA 1
ATOM 683 C C . TRP A 1 81 ? 4.690 -1.765 -7.665 1.00 70.88 81 TRP A C 1
ATOM 685 O O . TRP A 1 81 ? 3.638 -1.928 -8.286 1.00 70.88 81 TRP A O 1
ATOM 695 N N . SER A 1 82 ? 5.246 -0.560 -7.484 1.00 65.25 82 SER A N 1
ATOM 696 C CA . SER A 1 82 ? 4.684 0.692 -7.986 1.00 65.25 82 SER A CA 1
ATOM 697 C C . SER A 1 82 ? 4.623 0.688 -9.518 1.00 65.25 82 SER A C 1
ATOM 699 O O . SER A 1 82 ? 5.541 0.248 -10.219 1.00 65.25 82 SER A O 1
ATOM 701 N N . GLY A 1 83 ? 3.490 1.145 -10.058 1.00 63.75 83 GLY A N 1
ATOM 702 C CA . GLY A 1 83 ? 3.195 1.073 -11.492 1.00 63.75 83 GLY A CA 1
ATOM 703 C C . GLY A 1 83 ? 2.456 -0.199 -11.924 1.00 63.75 83 GLY A C 1
ATOM 704 O O . GLY A 1 83 ? 2.587 -0.615 -13.077 1.00 63.75 83 GLY A O 1
ATOM 705 N N . GLY A 1 84 ? 1.678 -0.808 -11.026 1.00 65.06 84 GLY A N 1
ATOM 706 C CA . GLY A 1 84 ? 0.824 -1.964 -11.308 1.00 65.06 84 GLY A CA 1
ATOM 707 C C . GLY A 1 84 ? -0.238 -1.700 -12.380 1.00 65.06 84 GLY A C 1
ATOM 708 O O . GLY A 1 84 ? -0.114 -2.163 -13.507 1.00 65.06 84 GLY A O 1
ATOM 709 N N . ARG A 1 85 ? -1.288 -0.938 -12.051 1.00 59.78 85 ARG A N 1
ATOM 710 C CA . ARG A 1 85 ? -2.521 -0.850 -12.868 1.00 59.78 85 ARG A CA 1
ATOM 711 C C . ARG A 1 85 ? -2.372 -0.163 -14.235 1.00 59.78 85 ARG A C 1
ATOM 713 O O . ARG A 1 85 ? -3.178 -0.422 -15.119 1.00 59.78 85 ARG A O 1
ATOM 720 N N . GLY A 1 86 ? -1.342 0.660 -14.431 1.00 61.22 86 GLY A N 1
ATOM 721 C CA . GLY A 1 86 ? -1.091 1.364 -15.700 1.00 61.22 86 GLY A CA 1
ATOM 722 C C . GLY A 1 86 ? 0.386 1.556 -16.051 1.00 61.22 86 GLY A C 1
ATOM 723 O O . GLY A 1 86 ? 0.697 2.243 -17.018 1.00 61.22 86 GLY A O 1
ATOM 724 N N . GLY A 1 87 ? 1.306 0.980 -15.273 1.00 64.31 87 GLY A N 1
ATOM 725 C CA . GLY A 1 87 ? 2.748 1.168 -15.443 1.00 64.31 87 GLY A CA 1
ATOM 726 C C . GLY A 1 87 ? 3.463 -0.091 -15.939 1.00 64.31 87 GLY A C 1
ATOM 727 O O . GLY A 1 87 ? 2.875 -0.974 -16.554 1.00 64.31 87 GLY A O 1
ATOM 728 N N . LYS A 1 88 ? 4.767 -0.191 -15.662 1.00 62.62 88 LYS A N 1
ATOM 729 C CA . LYS A 1 88 ? 5.656 -1.263 -16.159 1.00 62.62 88 LYS A CA 1
ATOM 730 C C . LYS A 1 88 ? 5.260 -2.691 -15.747 1.00 62.62 88 LYS A C 1
ATOM 732 O O . LYS A 1 88 ? 5.841 -3.636 -16.285 1.00 62.62 88 LYS A O 1
ATOM 737 N N . LEU A 1 89 ? 4.354 -2.850 -14.783 1.00 61.84 89 LEU A N 1
ATOM 738 C CA . LEU A 1 89 ? 3.920 -4.141 -14.238 1.00 61.84 89 LEU A CA 1
ATOM 739 C C . LEU A 1 89 ? 2.519 -4.555 -14.721 1.00 61.84 89 LEU A C 1
ATOM 741 O O . LEU A 1 89 ? 2.114 -5.682 -14.463 1.00 61.84 89 LEU A O 1
ATOM 745 N N . SER A 1 90 ? 1.814 -3.700 -15.471 1.00 61.16 90 SER A N 1
ATOM 746 C CA . SER A 1 90 ? 0.438 -3.957 -15.931 1.00 61.16 90 SER A CA 1
ATOM 747 C C . SER A 1 90 ? 0.309 -5.187 -16.836 1.00 61.16 90 SER A C 1
ATOM 749 O O . SER A 1 90 ? -0.668 -5.926 -16.735 1.00 61.16 90 SER A O 1
ATOM 751 N N . ASN A 1 91 ? 1.319 -5.423 -17.679 1.00 56.47 91 ASN A N 1
ATOM 752 C CA . ASN A 1 91 ? 1.344 -6.479 -18.698 1.00 56.47 91 ASN A CA 1
ATOM 753 C C . ASN A 1 91 ? 2.434 -7.539 -18.466 1.00 56.47 91 ASN A C 1
ATOM 755 O O . ASN A 1 91 ? 2.706 -8.340 -19.358 1.00 56.47 91 ASN A O 1
ATOM 759 N N . LYS A 1 92 ? 3.105 -7.538 -17.308 1.00 56.12 92 LYS A N 1
ATOM 760 C CA . LYS A 1 92 ? 4.061 -8.600 -16.978 1.00 56.12 92 LYS A CA 1
ATOM 761 C C . LYS A 1 92 ? 3.285 -9.788 -16.411 1.00 56.12 92 LYS A C 1
ATOM 763 O O . LYS A 1 92 ? 2.925 -9.767 -15.241 1.00 56.12 92 LYS A O 1
ATOM 768 N N . ALA A 1 93 ? 2.9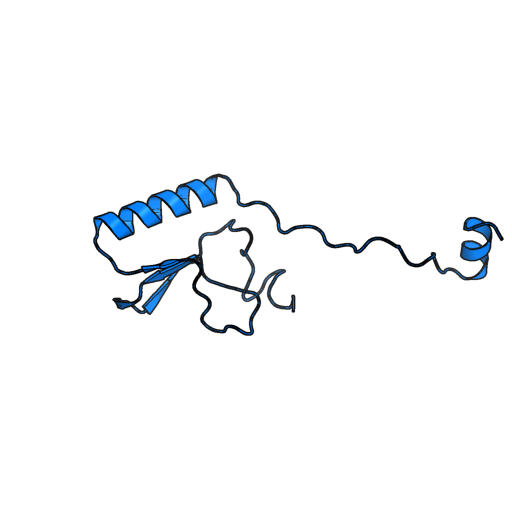75 -10.748 -17.280 1.00 50.41 93 ALA A N 1
ATOM 769 C CA . ALA A 1 93 ? 2.533 -12.093 -16.916 1.00 50.41 93 ALA A CA 1
ATOM 770 C C . ALA A 1 93 ? 3.747 -12.991 -16.653 1.00 50.41 93 ALA A C 1
ATOM 772 O O . ALA A 1 93 ? 4.764 -12.813 -17.369 1.00 50.41 93 ALA A O 1
#

Foldseek 3Di:
DDQVVCCVVPVDHDDDPDDPDDDQDAFDPVQVVVLVVVVVVCVVVVFDKDAQADPDPPFQATAGIARPVVRDTHHDPRHSRPQRCHRPRVPDD